Protein AF-J3DV17-F1 (afdb_monomer_lite)

Foldseek 3Di:
DQFQWQADPPPVDCPTLVVVLCVLFALDDDPPPDPQHQFNVSSLVVIGGHDDGPPDDDDDLNVQLVVQVVCCVVVVDGPLRCCCVPPQVPLPFPDRKDFRGTNVRHGSRSDGIDGDPVSVVSVVVCVVVVNDHPD

Sequence (135 aa):
MTTGLKYSEDYADPNAEVRAHAKAGSPLPKPKDYTGPRSYYGFLQTVQLQGEHGSAFGYKTVNTDVLGWIIARVTGRNVAQLLSERIWSRLGAEQDAYFTVDSTGTPFAGGGLNTGLRDLARFGEMLRNDGSFNG

Radius of gyration: 16.8 Å; chains: 1; bounding box: 43×31×42 Å

Secondary structure (DSSP, 8-state):
----EE----TT-TTSHHHHHHHHH--SPPPTT--S-SSHHHHHTTPEE-S-TTSS----HHHHHHHHHHHHHHHSS-HHHHHHHHTGGGTT-SS--EE-B-TT--B-TTT-EE--HHHHHHHHHHHHTTT-S--

pLDDT: mean 96.47, std 3.79, range [66.06, 98.69]

Structure (mmCIF, N/CA/C/O backbone):
data_AF-J3DV17-F1
#
_entry.id   AF-J3DV17-F1
#
loop_
_atom_site.group_PDB
_atom_site.id
_atom_site.type_symbol
_atom_site.label_atom_id
_atom_site.label_alt_id
_atom_site.label_comp_id
_atom_site.label_asym_id
_atom_site.label_entity_id
_atom_site.label_seq_id
_atom_site.pdbx_PDB_ins_code
_atom_site.Cartn_x
_atom_site.Cartn_y
_atom_site.Cartn_z
_atom_site.occupancy
_atom_site.B_iso_or_equiv
_atom_site.auth_seq_id
_atom_site.auth_comp_id
_atom_site.auth_asym_id
_atom_site.auth_atom_id
_atom_site.pdbx_PDB_model_num
ATOM 1 N N . MET A 1 1 ? -7.735 -11.246 -6.521 1.00 77.88 1 MET A N 1
ATOM 2 C CA . MET A 1 1 ? -6.909 -10.524 -7.509 1.00 77.88 1 MET A CA 1
ATOM 3 C C . MET A 1 1 ? -6.963 -11.278 -8.829 1.00 77.88 1 MET A C 1
ATOM 5 O O . MET A 1 1 ? -6.112 -12.108 -9.098 1.00 77.88 1 MET A O 1
ATOM 9 N N . THR A 1 2 ? -8.020 -11.078 -9.612 1.00 97.06 2 THR A N 1
ATOM 10 C CA . THR A 1 2 ? -8.244 -11.818 -10.867 1.00 97.06 2 THR A CA 1
ATOM 11 C C . THR A 1 2 ? -7.783 -11.022 -12.086 1.00 97.06 2 THR A C 1
ATOM 13 O O . THR A 1 2 ? -8.376 -11.083 -13.153 1.00 97.06 2 THR A O 1
ATOM 16 N N . THR A 1 3 ? -6.744 -10.203 -11.943 1.00 97.38 3 THR A N 1
ATOM 17 C CA . THR A 1 3 ? -6.261 -9.361 -13.036 1.00 97.38 3 THR A CA 1
ATOM 18 C C . THR A 1 3 ? -5.167 -10.084 -13.830 1.00 97.38 3 THR A C 1
ATOM 20 O O . THR A 1 3 ? -4.151 -10.497 -13.273 1.00 97.38 3 THR A O 1
ATOM 23 N N . GLY A 1 4 ? -5.349 -10.212 -15.148 1.00 96.94 4 GLY A N 1
ATOM 24 C CA . GLY A 1 4 ? -4.305 -10.647 -16.077 1.00 96.94 4 GLY A CA 1
ATOM 25 C C . GLY A 1 4 ? -3.250 -9.562 -16.304 1.00 96.94 4 GLY A C 1
ATOM 26 O O . GLY A 1 4 ? -3.298 -8.849 -17.299 1.00 96.94 4 GLY A O 1
ATOM 27 N N . LEU A 1 5 ? -2.318 -9.391 -15.367 1.00 97.56 5 LEU A N 1
ATOM 28 C CA . LEU A 1 5 ? -1.240 -8.394 -15.448 1.00 97.56 5 LEU A CA 1
ATOM 29 C C . LEU A 1 5 ? 0.129 -9.069 -15.456 1.00 97.56 5 LEU A C 1
ATOM 31 O O . LEU A 1 5 ? 0.369 -9.987 -14.667 1.00 97.56 5 LEU A O 1
ATOM 35 N N . LYS A 1 6 ? 1.053 -8.562 -16.274 1.00 97.50 6 LYS A N 1
ATOM 36 C CA . LYS A 1 6 ? 2.461 -8.958 -16.246 1.00 97.50 6 LYS A CA 1
ATOM 37 C C . LYS A 1 6 ? 3.118 -8.370 -14.999 1.00 97.50 6 LYS A C 1
ATOM 39 O O . LYS A 1 6 ? 3.523 -7.210 -14.986 1.00 97.50 6 LYS A O 1
ATOM 44 N N . TYR A 1 7 ? 3.135 -9.162 -13.932 1.00 97.88 7 TYR A N 1
ATOM 45 C CA . TYR A 1 7 ? 3.692 -8.778 -12.639 1.00 97.88 7 TYR A CA 1
ATOM 46 C C . TYR A 1 7 ? 4.034 -10.025 -11.824 1.00 97.88 7 TYR A C 1
ATOM 48 O O . TYR A 1 7 ? 3.122 -10.715 -11.350 1.00 97.88 7 TYR A O 1
ATOM 56 N N . SER A 1 8 ? 5.325 -10.322 -11.706 1.00 97.69 8 SER A N 1
ATOM 57 C CA . SER A 1 8 ? 5.864 -11.383 -10.863 1.00 97.69 8 SER A CA 1
ATOM 58 C C . SER A 1 8 ? 6.073 -10.894 -9.429 1.00 97.69 8 SER A C 1
ATOM 60 O O . SER A 1 8 ? 6.679 -9.845 -9.201 1.00 97.69 8 SER A O 1
ATOM 62 N N . GLU A 1 9 ? 5.589 -11.698 -8.481 1.00 97.31 9 GLU A N 1
ATOM 63 C CA . GLU A 1 9 ? 5.785 -11.557 -7.029 1.00 97.31 9 GLU A CA 1
ATOM 64 C C . GLU A 1 9 ? 6.930 -12.436 -6.515 1.00 97.31 9 GLU A C 1
ATOM 66 O O . GLU A 1 9 ? 7.068 -12.653 -5.313 1.00 97.31 9 GLU A O 1
ATOM 71 N N . ASP A 1 10 ? 7.736 -13.003 -7.413 1.00 97.62 10 ASP A N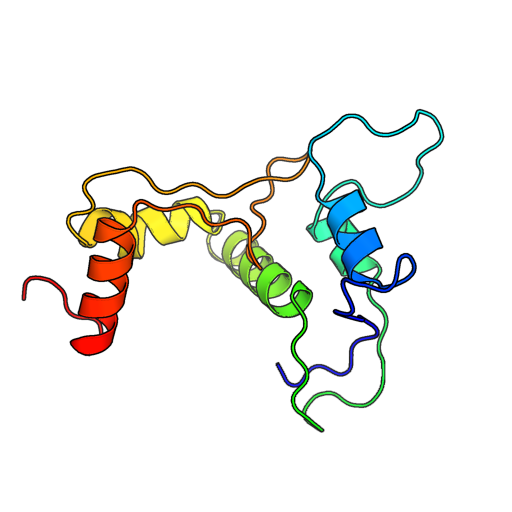 1
ATOM 72 C CA . ASP A 1 10 ? 8.891 -13.783 -6.999 1.00 97.62 10 ASP A CA 1
ATOM 73 C C . ASP A 1 10 ? 9.960 -12.853 -6.415 1.00 97.62 10 ASP A C 1
ATOM 75 O O . ASP A 1 10 ? 10.772 -12.254 -7.120 1.00 97.62 10 ASP A O 1
ATOM 79 N N . TYR A 1 11 ? 9.953 -12.721 -5.091 1.00 95.25 11 TYR A N 1
ATOM 80 C CA . TYR A 1 11 ? 10.942 -11.929 -4.376 1.00 95.25 11 TYR A CA 1
ATOM 81 C C . TYR A 1 11 ? 12.352 -12.528 -4.472 1.00 95.25 11 TYR A C 1
ATOM 83 O O . TYR A 1 11 ? 13.310 -11.804 -4.214 1.00 95.25 11 TYR A O 1
ATOM 91 N N . ALA A 1 12 ? 12.532 -13.802 -4.826 1.00 97.12 12 ALA A N 1
ATOM 92 C CA . ALA A 1 12 ? 13.861 -14.379 -5.020 1.00 97.12 12 ALA A CA 1
ATOM 93 C C . ALA A 1 12 ? 14.453 -14.020 -6.394 1.00 97.12 12 ALA A C 1
ATOM 95 O O . ALA A 1 12 ? 15.677 -13.940 -6.522 1.00 97.12 12 ALA A O 1
ATOM 96 N N . ASP A 1 13 ? 13.614 -13.729 -7.392 1.00 97.31 13 ASP A N 1
ATOM 97 C CA . ASP A 1 13 ? 14.053 -13.310 -8.722 1.00 97.31 13 ASP A CA 1
ATOM 98 C C . ASP A 1 13 ? 14.462 -11.816 -8.739 1.00 97.31 13 ASP A C 1
ATOM 100 O O . ASP A 1 13 ? 13.644 -10.923 -8.480 1.00 97.31 13 ASP A O 1
ATOM 104 N N . PRO A 1 14 ? 15.729 -11.481 -9.059 1.00 95.31 14 PRO A N 1
ATOM 105 C CA . PRO A 1 14 ? 16.174 -10.091 -9.171 1.00 95.31 14 PRO A CA 1
ATOM 106 C C . PRO A 1 14 ? 15.524 -9.324 -10.336 1.00 95.31 14 PRO A C 1
ATOM 108 O O . PRO A 1 14 ? 15.556 -8.088 -10.331 1.00 95.31 14 PRO A O 1
ATOM 111 N N . ASN A 1 15 ? 14.949 -10.027 -11.316 1.00 96.06 15 ASN A N 1
ATOM 112 C CA . ASN A 1 15 ? 14.317 -9.452 -12.502 1.00 96.06 15 ASN A CA 1
ATOM 113 C C . ASN A 1 15 ? 12.789 -9.357 -12.399 1.00 96.06 15 ASN A C 1
ATOM 115 O O . ASN A 1 15 ? 12.169 -8.768 -13.286 1.00 96.06 15 ASN A O 1
ATOM 119 N N . ALA A 1 16 ? 12.186 -9.884 -11.330 1.00 97.38 16 ALA A N 1
ATOM 120 C CA . ALA A 1 16 ? 10.747 -9.816 -11.124 1.00 97.38 16 ALA A CA 1
ATOM 121 C C . ALA A 1 16 ? 10.246 -8.366 -11.059 1.00 97.38 16 ALA A C 1
ATOM 123 O O . ALA A 1 16 ? 10.909 -7.465 -10.528 1.00 97.38 16 ALA A O 1
ATOM 124 N N . GLU A 1 17 ? 9.028 -8.131 -11.547 1.00 98.00 17 GLU A N 1
ATOM 125 C CA . GLU A 1 17 ? 8.422 -6.801 -11.567 1.00 98.00 17 GLU A CA 1
ATOM 126 C C . GLU A 1 17 ? 8.277 -6.194 -10.163 1.00 98.00 17 GLU A C 1
ATOM 128 O O . GLU A 1 17 ? 8.376 -4.972 -10.024 1.00 98.00 17 GLU A O 1
ATOM 133 N N . VAL A 1 18 ? 8.156 -7.013 -9.109 1.00 97.81 18 VAL A N 1
ATOM 134 C CA . VAL A 1 18 ? 8.178 -6.542 -7.715 1.00 97.81 18 VAL A CA 1
ATOM 135 C C . VAL A 1 18 ? 9.473 -5.800 -7.352 1.00 97.81 18 VAL A C 1
ATOM 137 O O . VAL A 1 18 ? 9.455 -4.844 -6.574 1.00 97.81 18 VAL A O 1
ATOM 140 N N . ARG A 1 19 ? 10.613 -6.143 -7.973 1.00 97.00 19 ARG A N 1
ATOM 141 C CA . ARG A 1 19 ? 11.881 -5.416 -7.787 1.00 97.00 19 ARG A CA 1
ATOM 142 C C . ARG A 1 19 ? 11.852 -4.047 -8.457 1.00 97.00 19 ARG A C 1
ATOM 144 O O . ARG A 1 19 ? 12.360 -3.079 -7.889 1.00 97.00 19 ARG A O 1
ATOM 151 N N . ALA A 1 20 ? 11.266 -3.943 -9.648 1.00 96.62 20 ALA A N 1
ATOM 152 C CA . ALA A 1 20 ? 11.094 -2.667 -10.340 1.00 96.62 20 ALA A CA 1
ATOM 153 C C . ALA A 1 20 ? 10.084 -1.760 -9.613 1.00 96.62 20 ALA A C 1
ATOM 155 O O . ALA A 1 20 ? 10.333 -0.562 -9.468 1.00 96.62 20 ALA A O 1
ATOM 156 N N . HIS A 1 21 ? 9.011 -2.345 -9.079 1.00 98.12 21 HIS A N 1
ATOM 157 C CA . HIS A 1 21 ? 8.033 -1.673 -8.224 1.00 98.12 21 HIS A CA 1
ATOM 158 C C . HIS A 1 21 ? 8.678 -1.109 -6.953 1.00 98.12 21 HIS A C 1
ATOM 160 O O . HIS A 1 21 ? 8.583 0.092 -6.705 1.00 98.12 21 HIS A O 1
ATOM 166 N N . ALA A 1 22 ? 9.446 -1.920 -6.218 1.00 96.44 22 ALA A N 1
ATOM 167 C CA . ALA A 1 22 ? 10.173 -1.465 -5.033 1.00 96.44 22 ALA A CA 1
ATOM 168 C C . ALA A 1 22 ? 11.187 -0.352 -5.361 1.00 96.44 22 ALA A C 1
ATOM 170 O O . ALA A 1 22 ? 11.350 0.605 -4.600 1.00 96.44 22 ALA A O 1
ATOM 171 N N . LYS A 1 23 ? 11.856 -0.432 -6.522 1.00 96.00 23 LYS A N 1
ATOM 172 C CA . LYS A 1 23 ? 12.743 0.640 -7.000 1.00 96.00 23 LYS A CA 1
ATOM 173 C C . LYS A 1 23 ? 11.972 1.929 -7.257 1.00 96.00 23 LYS A C 1
ATOM 175 O O . LYS A 1 23 ? 12.458 2.973 -6.833 1.00 96.00 23 LYS A O 1
ATOM 180 N N . ALA A 1 24 ? 10.806 1.879 -7.896 1.00 97.00 24 ALA A N 1
ATOM 181 C CA . ALA A 1 24 ? 9.979 3.062 -8.133 1.00 97.00 24 ALA A CA 1
ATOM 182 C C . ALA A 1 24 ? 9.442 3.672 -6.829 1.00 97.00 24 ALA A C 1
ATOM 184 O O . ALA A 1 24 ? 9.478 4.889 -6.653 1.00 97.00 24 ALA A O 1
ATOM 185 N N . GLY A 1 25 ? 9.022 2.814 -5.898 1.00 96.69 25 GLY A N 1
ATOM 186 C CA . GLY A 1 25 ? 8.478 3.178 -4.593 1.00 96.69 25 GLY A CA 1
ATOM 187 C C . GLY A 1 25 ? 9.499 3.608 -3.544 1.00 96.69 25 GLY A C 1
ATOM 188 O O . GLY A 1 25 ? 9.127 4.126 -2.498 1.00 96.69 25 GLY A O 1
ATOM 189 N N . SER A 1 26 ? 10.795 3.400 -3.783 1.00 95.56 26 SER A N 1
ATOM 190 C CA . SER A 1 26 ? 11.818 3.758 -2.800 1.00 95.56 26 SER A CA 1
ATOM 191 C C . SER A 1 26 ? 11.922 5.289 -2.643 1.00 95.56 26 SER A C 1
ATOM 193 O O . SER A 1 26 ? 12.125 5.979 -3.651 1.00 95.56 26 SER A O 1
ATOM 195 N N . PRO A 1 27 ? 11.857 5.826 -1.406 1.00 94.00 27 PRO A N 1
ATOM 196 C CA . PRO A 1 27 ? 11.990 7.261 -1.144 1.00 94.00 27 PRO A CA 1
ATOM 197 C C . PRO A 1 27 ? 13.442 7.752 -1.217 1.00 94.00 27 PRO A C 1
ATOM 199 O O . PRO A 1 27 ? 13.695 8.953 -1.162 1.00 94.00 27 PRO A O 1
ATOM 202 N N . LEU A 1 28 ? 14.410 6.837 -1.332 1.00 93.25 28 LEU A N 1
ATOM 203 C CA . LEU A 1 28 ? 15.826 7.182 -1.369 1.00 93.25 28 LEU A CA 1
ATOM 204 C C . LEU A 1 28 ? 16.209 7.852 -2.700 1.00 93.25 28 LEU A C 1
ATOM 206 O O . LEU A 1 28 ? 15.597 7.557 -3.740 1.00 93.25 28 LEU A O 1
ATOM 210 N N . PRO A 1 29 ? 17.250 8.711 -2.697 1.00 91.19 29 PRO A N 1
ATOM 211 C CA . PRO A 1 29 ? 17.788 9.304 -3.913 1.00 91.19 29 PRO A CA 1
ATOM 212 C C . PRO A 1 29 ? 18.073 8.247 -4.981 1.00 91.19 29 PRO A C 1
ATOM 214 O O . PRO A 1 29 ? 18.644 7.191 -4.705 1.00 91.19 29 PRO A O 1
ATOM 217 N N . LYS A 1 30 ? 17.669 8.541 -6.217 1.00 90.31 30 LYS A N 1
ATOM 218 C CA . LYS A 1 30 ? 17.974 7.693 -7.372 1.00 90.31 30 LYS A CA 1
ATOM 219 C C . LYS A 1 30 ? 19.343 8.061 -7.954 1.00 90.31 30 LYS A C 1
ATOM 221 O O . LYS A 1 30 ? 19.742 9.223 -7.827 1.00 90.31 30 LYS A O 1
ATOM 226 N N . PRO A 1 31 ? 20.025 7.120 -8.632 1.00 92.88 31 PRO A N 1
ATOM 227 C CA . PRO A 1 31 ? 21.168 7.437 -9.485 1.00 92.88 31 PRO A CA 1
ATOM 228 C C . PRO A 1 31 ? 20.851 8.573 -10.468 1.00 92.88 31 PRO A C 1
ATOM 230 O O . PRO A 1 31 ? 19.701 8.740 -10.880 1.00 92.88 31 PRO A O 1
ATOM 233 N N . LYS A 1 32 ? 21.866 9.364 -10.837 1.00 92.44 32 LYS A N 1
ATOM 234 C CA . LYS A 1 32 ? 21.693 10.547 -11.705 1.00 92.44 32 LYS A CA 1
ATOM 235 C C . LYS A 1 32 ? 21.157 10.199 -13.098 1.00 92.44 32 LYS A C 1
ATOM 237 O O . LYS A 1 32 ? 20.493 11.023 -13.711 1.00 92.44 32 LYS A O 1
ATOM 242 N N . ASP A 1 33 ? 21.447 8.998 -13.575 1.00 95.06 33 ASP A N 1
ATOM 243 C CA . ASP A 1 33 ? 21.052 8.433 -14.864 1.00 95.06 33 ASP A CA 1
ATOM 244 C C . ASP A 1 33 ? 19.737 7.633 -14.805 1.00 95.06 33 ASP A C 1
ATOM 246 O O . ASP A 1 33 ? 19.323 7.039 -15.798 1.00 95.06 33 ASP A O 1
ATOM 250 N N . TYR A 1 34 ? 19.048 7.611 -13.658 1.00 93.50 34 TYR A N 1
ATOM 251 C CA . TYR A 1 34 ? 17.789 6.885 -13.516 1.00 93.50 34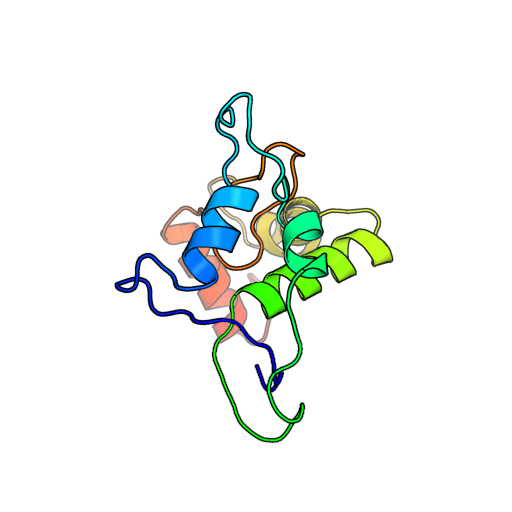 TYR A CA 1
ATOM 252 C C . TYR A 1 34 ? 16.641 7.575 -14.264 1.00 93.50 34 TYR A C 1
ATOM 254 O O . TYR A 1 34 ? 16.209 8.668 -13.896 1.00 93.50 34 TYR A O 1
ATOM 262 N N . THR A 1 35 ? 16.091 6.887 -15.263 1.00 93.94 35 THR A N 1
ATOM 263 C CA . THR A 1 35 ? 14.981 7.361 -16.111 1.00 93.94 35 THR A CA 1
ATOM 264 C C . THR A 1 35 ? 13.646 6.664 -15.833 1.00 93.94 35 THR A C 1
ATOM 266 O O . THR A 1 35 ? 12.651 6.942 -16.498 1.00 93.94 35 THR A O 1
ATOM 269 N N . GLY A 1 36 ? 13.610 5.744 -14.865 1.00 94.75 36 GLY A N 1
ATOM 270 C CA . GLY A 1 36 ? 12.409 4.982 -14.528 1.00 94.75 36 GLY A CA 1
ATOM 271 C C . GLY A 1 36 ? 11.398 5.747 -13.661 1.00 94.75 36 GLY A C 1
ATOM 272 O O . GLY A 1 36 ? 11.640 6.890 -13.254 1.00 94.75 36 GLY A O 1
ATOM 273 N N . PRO A 1 37 ? 10.262 5.108 -13.330 1.00 96.50 37 PRO A N 1
ATOM 274 C CA . PRO A 1 37 ? 9.242 5.702 -12.474 1.00 96.50 37 PRO A CA 1
ATOM 275 C C . PRO A 1 37 ? 9.773 6.074 -11.085 1.00 96.50 37 PRO A C 1
ATOM 277 O O . PRO A 1 37 ? 10.557 5.344 -10.487 1.00 96.50 37 PRO A O 1
ATOM 280 N N . ARG A 1 38 ? 9.316 7.206 -10.541 1.00 94.69 38 ARG A N 1
ATOM 281 C CA . ARG A 1 38 ? 9.738 7.714 -9.216 1.00 94.69 38 ARG A CA 1
ATOM 282 C C . ARG A 1 38 ? 8.653 7.641 -8.140 1.00 94.69 38 ARG A C 1
ATOM 284 O O . ARG A 1 38 ? 8.837 8.166 -7.040 1.00 94.69 38 ARG A O 1
ATOM 291 N N . SER A 1 39 ? 7.526 7.033 -8.485 1.00 96.88 39 SER A N 1
ATOM 292 C CA . SER A 1 39 ? 6.385 6.845 -7.604 1.00 96.88 39 SER A CA 1
ATOM 293 C C . SER A 1 39 ? 5.696 5.517 -7.887 1.00 96.88 39 SER A C 1
ATOM 295 O O . SER A 1 39 ? 5.831 4.967 -8.987 1.00 96.88 39 SER A O 1
ATOM 297 N N . TYR A 1 40 ? 4.914 5.031 -6.924 1.00 98.12 40 TYR A N 1
ATOM 298 C CA . TYR A 1 40 ? 4.046 3.871 -7.121 1.00 98.12 40 TYR A CA 1
ATOM 299 C C . TYR A 1 40 ? 3.088 4.117 -8.287 1.00 98.12 40 TYR A C 1
ATOM 301 O O . TYR A 1 40 ? 3.007 3.292 -9.190 1.00 98.12 40 TYR A O 1
ATOM 309 N N . TYR A 1 41 ? 2.450 5.290 -8.352 1.00 97.94 41 TYR A N 1
ATOM 310 C CA . TYR A 1 41 ? 1.542 5.635 -9.453 1.00 97.94 41 TYR A CA 1
ATOM 311 C C . TYR A 1 41 ? 2.235 5.659 -10.817 1.00 97.94 41 TYR A C 1
ATOM 313 O O . TYR A 1 41 ? 1.683 5.146 -11.787 1.00 97.94 41 TYR A O 1
ATOM 321 N N . GLY A 1 42 ? 3.458 6.193 -10.893 1.00 97.75 42 GLY A N 1
ATOM 322 C CA . GLY A 1 42 ? 4.238 6.165 -12.127 1.00 97.75 42 GLY A CA 1
ATOM 323 C C . GLY A 1 42 ? 4.573 4.738 -12.562 1.00 97.75 42 GLY A C 1
ATOM 324 O O . GLY A 1 42 ? 4.537 4.439 -13.749 1.00 97.75 42 GLY A O 1
ATOM 325 N N . PHE A 1 43 ? 4.861 3.840 -11.615 1.00 98.31 43 PHE A N 1
ATOM 326 C CA . PHE A 1 43 ? 5.087 2.428 -11.922 1.00 98.31 43 PHE A CA 1
ATOM 327 C C . PHE A 1 43 ? 3.809 1.727 -12.391 1.00 98.31 43 PHE A C 1
ATOM 329 O O . PHE A 1 43 ? 3.846 0.965 -13.350 1.00 98.31 43 PHE A O 1
ATOM 336 N N . LEU A 1 44 ? 2.659 2.006 -11.772 1.00 98.25 44 LEU A N 1
ATOM 337 C CA . LEU A 1 44 ? 1.384 1.406 -12.180 1.00 98.25 44 LEU A CA 1
ATOM 338 C C . LEU A 1 44 ? 1.052 1.676 -13.655 1.00 98.25 44 LEU A C 1
ATOM 340 O O . LEU A 1 44 ? 0.482 0.816 -14.318 1.00 98.25 44 LEU A O 1
ATOM 344 N N . GLN A 1 45 ? 1.457 2.833 -14.185 1.00 98.00 45 GLN A N 1
ATOM 345 C CA . GLN A 1 45 ? 1.266 3.197 -15.592 1.00 98.00 45 GLN A CA 1
ATOM 346 C C . GLN A 1 45 ? 2.127 2.381 -16.571 1.00 98.00 45 GLN A C 1
ATOM 348 O O . GLN A 1 45 ? 1.856 2.405 -17.769 1.00 98.00 45 GLN A O 1
ATOM 353 N N . THR A 1 46 ? 3.153 1.666 -16.098 1.00 97.75 46 THR A N 1
ATOM 354 C CA . THR A 1 46 ? 4.026 0.843 -16.950 1.00 97.75 46 THR A CA 1
ATOM 355 C C . THR A 1 46 ? 3.629 -0.633 -16.975 1.00 97.75 46 THR A C 1
ATOM 357 O O . THR A 1 46 ? 4.129 -1.377 -17.825 1.00 97.75 46 THR A O 1
ATOM 360 N N . VAL A 1 47 ? 2.740 -1.073 -16.076 1.00 97.94 47 VAL A N 1
ATOM 361 C CA . VAL A 1 47 ? 2.311 -2.475 -15.967 1.00 97.94 47 VAL A CA 1
ATOM 362 C C . VAL A 1 47 ? 1.564 -2.897 -17.233 1.00 97.94 47 VAL A C 1
ATOM 364 O O . VAL A 1 47 ? 0.634 -2.230 -17.679 1.00 97.94 47 VAL A O 1
ATOM 367 N N . GLN A 1 48 ? 1.977 -4.024 -17.810 1.00 97.88 48 GLN A N 1
ATOM 368 C CA . GLN A 1 48 ? 1.421 -4.546 -19.059 1.00 97.88 48 GLN A CA 1
ATOM 369 C C . GLN A 1 48 ? 0.359 -5.619 -18.799 1.00 97.88 48 GLN A C 1
ATOM 371 O O . GLN A 1 48 ? 0.365 -6.286 -17.763 1.00 97.88 48 GLN A O 1
ATOM 376 N N . LEU A 1 49 ? -0.527 -5.824 -19.771 1.00 96.81 49 LEU A N 1
ATOM 377 C CA . LEU A 1 49 ? -1.485 -6.929 -19.768 1.00 96.81 49 LEU A CA 1
ATOM 378 C C . LEU A 1 49 ? -0.758 -8.281 -19.909 1.00 96.81 49 LEU A C 1
ATOM 380 O O . LEU A 1 49 ? 0.209 -8.404 -20.661 1.00 96.81 49 LEU A O 1
ATOM 384 N N . GLN A 1 50 ? -1.247 -9.308 -19.215 1.00 95.38 50 GLN A N 1
ATOM 385 C CA . GLN A 1 50 ? -0.846 -10.702 -19.411 1.00 95.38 50 GLN A CA 1
ATOM 386 C C . GLN A 1 50 ? -2.048 -11.627 -19.208 1.00 95.38 50 GLN A C 1
ATOM 388 O O . GLN A 1 50 ? -2.454 -11.891 -18.078 1.00 95.38 50 GLN A O 1
ATOM 393 N N . GLY A 1 51 ? -2.581 -12.153 -20.309 1.00 94.12 51 GLY A N 1
ATOM 394 C CA . GLY A 1 51 ? -3.771 -13.003 -20.291 1.00 94.12 51 GLY A CA 1
ATOM 395 C C . GLY A 1 51 ? -5.067 -12.206 -20.126 1.00 94.12 51 GLY A C 1
ATOM 396 O O . GLY A 1 51 ? -5.116 -11.010 -20.407 1.00 94.12 51 GLY A O 1
ATOM 397 N N . GLU A 1 52 ? -6.124 -12.887 -19.689 1.00 96.81 52 GLU A N 1
ATOM 398 C CA . GLU A 1 52 ? -7.476 -12.334 -19.584 1.00 96.81 52 GLU A CA 1
ATOM 399 C C . GLU A 1 52 ? -7.834 -12.013 -18.125 1.00 96.81 52 GLU A C 1
ATOM 401 O O . GLU A 1 52 ? -7.619 -12.828 -17.221 1.00 96.81 52 GLU A O 1
ATOM 406 N N . HIS A 1 53 ? -8.398 -10.829 -17.874 1.00 97.38 53 HIS A N 1
ATOM 407 C CA . HIS A 1 53 ? -8.964 -10.493 -16.566 1.00 97.38 53 HIS A CA 1
ATOM 408 C C . HIS A 1 53 ? -10.154 -11.407 -16.223 1.00 97.38 53 HIS A C 1
ATOM 410 O O . HIS A 1 53 ? -10.942 -11.774 -17.080 1.00 97.38 53 HIS A O 1
ATOM 416 N N . GLY A 1 54 ? -10.308 -11.762 -14.951 1.00 97.00 54 GLY A N 1
ATOM 417 C CA . GLY A 1 54 ? -11.376 -12.626 -14.445 1.00 97.00 54 GLY A CA 1
ATOM 418 C C . GLY A 1 54 ? -11.074 -14.124 -14.523 1.00 97.00 54 GLY A C 1
ATOM 419 O O . GLY A 1 54 ? -11.654 -14.879 -13.751 1.00 97.00 54 GLY A O 1
ATOM 420 N N . SER A 1 55 ? -10.139 -14.543 -15.381 1.00 95.44 55 SER A N 1
ATOM 421 C CA . SER A 1 55 ? -9.888 -15.960 -15.687 1.00 95.44 55 SER A CA 1
ATOM 422 C C . SER A 1 55 ? -9.365 -16.793 -14.507 1.00 95.44 55 SER A C 1
ATOM 424 O O . SER A 1 55 ? -9.793 -17.929 -14.319 1.00 95.44 55 SER A O 1
ATOM 426 N N . ALA A 1 56 ? -8.451 -16.247 -13.700 1.00 95.25 56 ALA A N 1
ATOM 427 C CA . ALA A 1 56 ? -7.838 -16.953 -12.576 1.00 95.25 56 ALA A CA 1
ATOM 428 C C . ALA A 1 56 ? -7.391 -15.995 -11.466 1.00 95.25 56 ALA A C 1
ATOM 430 O O . ALA A 1 56 ? -7.169 -14.805 -11.693 1.00 95.25 56 ALA A O 1
ATOM 431 N N . PHE A 1 57 ? -7.231 -16.522 -10.251 1.00 97.19 57 PHE A N 1
ATOM 432 C CA . PHE A 1 57 ? -6.630 -15.791 -9.139 1.00 97.19 57 PHE A CA 1
ATOM 433 C C . PHE A 1 57 ? -5.104 -15.716 -9.292 1.00 97.19 57 PHE A C 1
ATOM 435 O O . PHE A 1 57 ? -4.447 -16.733 -9.489 1.00 97.19 57 PHE A O 1
ATOM 442 N N . GLY A 1 58 ? -4.536 -14.524 -9.110 1.00 95.75 58 GLY A N 1
ATOM 443 C CA . GLY A 1 58 ? -3.099 -14.320 -8.956 1.00 95.75 58 GLY A CA 1
ATOM 444 C C . GLY A 1 58 ? -2.815 -13.155 -8.015 1.00 95.75 58 GLY A C 1
ATOM 445 O O . GLY A 1 58 ? -3.289 -12.043 -8.244 1.00 95.75 58 GLY A O 1
ATOM 446 N N . TYR A 1 59 ? -2.052 -13.400 -6.949 1.00 97.06 59 TYR A N 1
ATOM 447 C CA . TYR A 1 59 ? -1.638 -12.341 -6.030 1.00 97.06 59 TYR A CA 1
ATOM 448 C C . TYR A 1 59 ? -0.700 -11.358 -6.747 1.00 97.06 59 TYR A C 1
ATOM 450 O O . TYR A 1 59 ? 0.250 -11.781 -7.399 1.00 97.06 59 TYR A O 1
ATOM 458 N N . LYS A 1 60 ? -1.030 -10.063 -6.690 1.00 97.50 60 LYS A N 1
ATOM 459 C CA . LYS A 1 60 ? -0.324 -8.945 -7.328 1.00 97.50 60 LYS A CA 1
ATOM 460 C C . LYS A 1 60 ? -0.559 -7.660 -6.533 1.00 97.50 60 LYS A C 1
ATOM 462 O O . LYS A 1 60 ? -1.647 -7.079 -6.580 1.00 97.50 60 LYS A O 1
ATOM 467 N N . THR A 1 61 ? 0.484 -7.193 -5.871 1.00 98.25 61 THR A N 1
ATOM 468 C CA . THR A 1 61 ? 0.578 -6.004 -5.019 1.00 98.25 61 THR A CA 1
ATOM 469 C C . THR A 1 61 ? 0.039 -4.760 -5.722 1.00 98.25 61 THR A C 1
ATOM 471 O O . THR A 1 61 ? -0.723 -3.990 -5.137 1.00 98.25 61 THR A O 1
ATOM 474 N N . VAL A 1 62 ? 0.327 -4.621 -7.021 1.00 98.25 62 VAL A N 1
ATOM 475 C CA . VAL A 1 62 ? -0.136 -3.501 -7.858 1.00 98.25 62 VAL A CA 1
ATOM 476 C C . VAL A 1 62 ? -1.654 -3.335 -7.899 1.00 98.25 62 VAL A C 1
ATOM 478 O O . VAL A 1 62 ? -2.131 -2.219 -8.077 1.00 98.25 62 VAL A O 1
ATOM 481 N N . ASN A 1 63 ? -2.433 -4.401 -7.688 1.00 98.38 63 ASN A N 1
ATOM 482 C CA . ASN A 1 63 ? -3.888 -4.272 -7.596 1.00 98.38 63 ASN A CA 1
ATOM 483 C C . ASN A 1 63 ? -4.294 -3.427 -6.384 1.00 98.38 63 ASN A C 1
ATOM 485 O O . ASN A 1 63 ? -5.164 -2.567 -6.494 1.00 98.38 63 ASN A O 1
ATOM 489 N N . THR A 1 64 ? -3.658 -3.653 -5.234 1.00 98.50 64 THR A N 1
ATOM 490 C CA . THR A 1 64 ? -3.946 -2.908 -4.004 1.00 98.50 64 THR A CA 1
ATOM 491 C C . THR A 1 64 ? -3.463 -1.462 -4.109 1.00 98.50 64 THR A C 1
ATOM 493 O O . THR A 1 64 ? -4.160 -0.555 -3.658 1.00 98.50 64 THR A O 1
ATOM 496 N N . ASP A 1 65 ? -2.335 -1.213 -4.779 1.00 98.50 65 ASP A N 1
ATOM 497 C CA . ASP A 1 65 ? -1.876 0.157 -5.045 1.00 98.50 65 ASP A CA 1
ATOM 498 C C . ASP A 1 65 ? -2.836 0.926 -5.965 1.00 98.50 65 ASP A C 1
ATOM 500 O O . ASP A 1 65 ? -3.114 2.100 -5.714 1.00 98.50 65 ASP A O 1
ATOM 504 N N . VAL A 1 66 ? -3.421 0.270 -6.978 1.00 98.44 66 VAL A N 1
ATOM 505 C CA . VAL A 1 66 ? -4.492 0.867 -7.797 1.00 98.44 66 VAL A CA 1
ATOM 506 C C . VAL A 1 66 ? -5.717 1.202 -6.942 1.00 98.44 66 VAL A C 1
ATOM 508 O O . VAL A 1 66 ? -6.278 2.285 -7.099 1.00 98.44 66 VAL A O 1
ATOM 511 N N . LEU A 1 67 ? -6.120 0.338 -6.003 1.00 98.62 67 LEU A N 1
ATOM 512 C CA . LEU A 1 67 ? -7.216 0.648 -5.073 1.00 98.62 67 LEU A CA 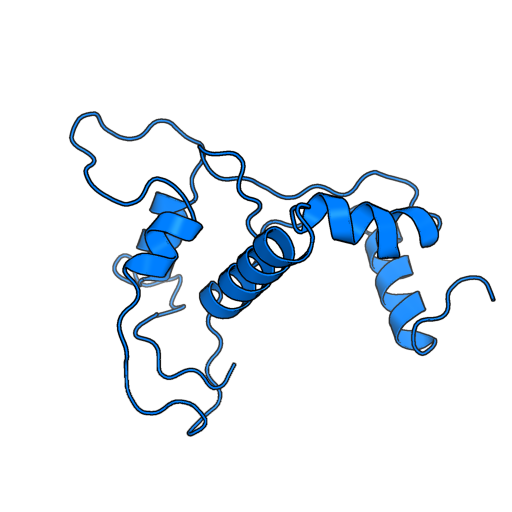1
ATOM 513 C C . LEU A 1 67 ? -6.888 1.863 -4.192 1.00 98.62 67 LEU A C 1
ATOM 515 O O . LEU A 1 67 ? -7.732 2.744 -4.027 1.00 98.62 67 LEU A O 1
ATOM 519 N N . GLY A 1 68 ? -5.653 1.957 -3.689 1.00 98.50 68 GLY A N 1
ATOM 520 C CA . GLY A 1 68 ? -5.165 3.138 -2.972 1.00 98.50 68 GLY A CA 1
ATOM 521 C C . GLY A 1 68 ? -5.231 4.410 -3.824 1.00 98.50 68 GLY A C 1
ATOM 522 O O . GLY A 1 68 ? -5.661 5.462 -3.344 1.00 98.50 68 GLY A O 1
ATOM 523 N N . TRP A 1 69 ? -4.890 4.307 -5.112 1.00 98.44 69 TRP A N 1
ATOM 524 C CA . TRP A 1 69 ? -4.992 5.423 -6.049 1.00 98.44 69 TRP A CA 1
ATOM 525 C C . TRP A 1 69 ? -6.445 5.839 -6.306 1.00 98.44 69 TRP A C 1
ATOM 527 O O . TRP A 1 69 ? -6.756 7.032 -6.290 1.00 98.44 69 TRP A O 1
ATOM 537 N N . ILE A 1 70 ? -7.354 4.878 -6.494 1.00 98.69 70 ILE A N 1
ATOM 538 C CA . ILE A 1 70 ? -8.792 5.138 -6.661 1.00 98.69 70 ILE A CA 1
ATOM 539 C C . ILE A 1 70 ? -9.343 5.863 -5.431 1.00 98.69 70 ILE A C 1
ATOM 541 O O . ILE A 1 70 ? -10.010 6.886 -5.586 1.00 98.69 70 ILE A O 1
ATOM 545 N N . ILE A 1 71 ? -9.010 5.400 -4.220 1.00 98.56 71 ILE A N 1
ATOM 546 C CA . ILE A 1 71 ? -9.376 6.074 -2.966 1.00 98.56 71 ILE A CA 1
ATOM 547 C C . ILE A 1 71 ? -8.923 7.537 -2.991 1.00 98.56 71 ILE A C 1
ATOM 549 O O . ILE A 1 71 ? -9.741 8.434 -2.769 1.00 98.56 71 ILE A O 1
ATOM 553 N N . ALA A 1 72 ? -7.655 7.788 -3.327 1.00 98.31 72 ALA A N 1
ATOM 554 C CA . ALA A 1 72 ? -7.109 9.140 -3.394 1.00 98.31 72 ALA A CA 1
ATOM 555 C C . ALA A 1 72 ? -7.850 10.029 -4.399 1.00 98.31 72 ALA A C 1
ATOM 557 O O . ALA A 1 72 ? -8.178 11.176 -4.097 1.00 98.31 72 ALA A O 1
ATOM 558 N N . ARG A 1 73 ? -8.159 9.493 -5.583 1.00 98.31 73 ARG A N 1
ATOM 559 C CA . ARG A 1 73 ? -8.835 10.231 -6.656 1.00 98.31 73 ARG A CA 1
ATOM 560 C C . ARG A 1 73 ? -10.297 10.534 -6.354 1.00 98.31 73 ARG A C 1
ATOM 562 O O . ARG A 1 73 ? -10.754 11.615 -6.703 1.00 98.31 73 ARG A O 1
ATOM 569 N N . VAL A 1 74 ? -11.016 9.600 -5.736 1.00 98.50 74 VAL A N 1
ATOM 570 C CA . VAL A 1 74 ? -12.458 9.734 -5.476 1.00 98.50 74 VAL A CA 1
ATOM 571 C C . VAL A 1 74 ? -12.735 10.550 -4.215 1.00 98.50 74 VAL A C 1
ATOM 573 O O . VAL A 1 74 ? -13.729 11.266 -4.158 1.00 98.50 74 VAL A O 1
ATOM 576 N N . THR A 1 75 ? -11.869 10.464 -3.203 1.00 98.12 75 THR A N 1
ATOM 577 C CA . THR A 1 75 ? -12.105 11.119 -1.903 1.00 98.12 75 THR A CA 1
ATOM 578 C C . THR A 1 75 ? -11.319 12.414 -1.705 1.00 98.12 75 THR A C 1
ATOM 580 O O . THR A 1 75 ? -11.608 13.162 -0.774 1.00 98.12 75 THR A O 1
ATOM 583 N N . GLY A 1 76 ? -10.297 12.670 -2.529 1.00 97.94 76 GLY A N 1
ATOM 584 C CA . GLY A 1 76 ? -9.332 13.749 -2.301 1.00 97.94 76 GLY A CA 1
ATOM 585 C C . GLY A 1 76 ? -8.398 13.509 -1.105 1.00 97.94 76 GLY A C 1
ATOM 586 O O . GLY A 1 76 ? -7.644 14.407 -0.740 1.00 97.94 76 GLY A O 1
ATOM 587 N N . ARG A 1 77 ? -8.437 12.318 -0.488 1.00 98.06 77 ARG A N 1
ATOM 588 C CA . ARG A 1 77 ? -7.622 11.912 0.668 1.00 98.06 77 ARG A CA 1
ATOM 589 C C . ARG A 1 77 ? -6.851 10.641 0.343 1.00 98.06 77 ARG A C 1
ATOM 591 O O . ARG A 1 77 ? -7.414 9.704 -0.214 1.00 98.06 77 ARG A O 1
ATOM 598 N N . ASN A 1 78 ? -5.574 10.568 0.709 1.00 97.75 78 ASN A N 1
ATOM 599 C CA . ASN A 1 78 ? -4.805 9.338 0.506 1.00 97.75 78 ASN A CA 1
ATOM 600 C C . ASN A 1 78 ? -5.292 8.202 1.437 1.00 97.75 78 ASN A C 1
ATOM 602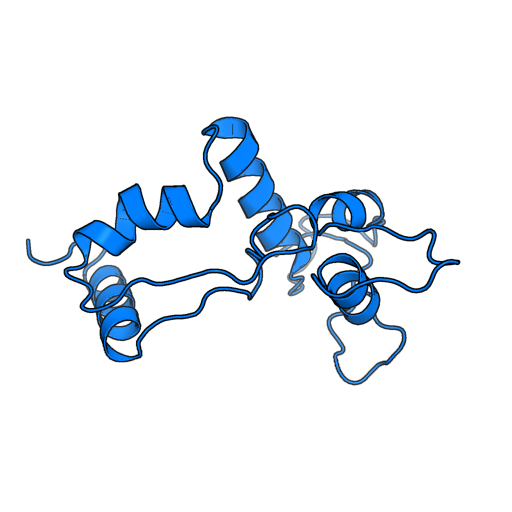 O O . ASN A 1 78 ? -6.054 8.430 2.380 1.00 97.75 78 ASN A O 1
ATOM 606 N N . VAL A 1 79 ? -4.843 6.966 1.185 1.00 98.12 79 VAL A N 1
ATOM 607 C CA . VAL A 1 79 ? -5.295 5.790 1.955 1.00 98.12 79 VAL A CA 1
ATOM 608 C C . VAL A 1 79 ? -4.999 5.906 3.456 1.00 98.12 79 VAL A C 1
ATOM 610 O O . VAL A 1 79 ? -5.821 5.480 4.260 1.00 98.12 79 VAL A O 1
ATOM 613 N N . ALA A 1 80 ? -3.886 6.536 3.849 1.00 98.38 80 ALA A N 1
ATOM 614 C CA . ALA A 1 80 ? -3.533 6.721 5.256 1.00 98.38 80 ALA A CA 1
ATOM 615 C C . ALA A 1 80 ? -4.519 7.666 5.963 1.00 98.38 80 ALA A C 1
ATOM 617 O O . ALA A 1 80 ? -5.012 7.360 7.048 1.00 98.38 80 ALA A O 1
ATOM 618 N N . GLN A 1 81 ? -4.864 8.783 5.316 1.00 98.50 81 GLN A N 1
ATOM 619 C CA . GLN A 1 81 ? -5.840 9.746 5.829 1.00 98.50 81 GLN A CA 1
ATOM 620 C C . GLN A 1 81 ? -7.231 9.121 5.960 1.00 98.50 81 GLN A C 1
ATOM 622 O O . GLN A 1 81 ? -7.885 9.280 6.990 1.00 98.50 81 GLN A O 1
ATOM 627 N N . LEU A 1 82 ? -7.678 8.386 4.937 1.00 98.25 82 LEU A N 1
ATOM 628 C CA . LEU A 1 82 ? -9.003 7.772 4.957 1.00 98.25 82 LEU A CA 1
ATOM 629 C C . LEU A 1 82 ? -9.092 6.623 5.975 1.00 98.25 82 LEU A C 1
ATOM 631 O O . LEU A 1 82 ? -10.106 6.499 6.662 1.00 98.25 82 LEU A O 1
ATOM 635 N N . LEU A 1 83 ? -8.032 5.814 6.104 1.00 98.06 83 LEU A N 1
ATOM 636 C CA . LEU A 1 83 ? -7.926 4.774 7.131 1.00 98.06 83 LEU A CA 1
ATOM 637 C C . LEU A 1 83 ? -7.999 5.385 8.533 1.00 98.06 83 LEU A C 1
ATOM 639 O O . LEU A 1 83 ? -8.743 4.881 9.374 1.00 98.06 83 LEU A O 1
ATOM 643 N N . SER A 1 84 ? -7.268 6.477 8.770 1.00 98.31 84 SER A N 1
ATOM 644 C CA . SER A 1 84 ? -7.282 7.191 10.048 1.00 98.31 84 SER A CA 1
ATOM 645 C C . SER A 1 84 ? -8.688 7.676 10.413 1.00 98.31 84 SER A C 1
ATOM 647 O O . SER A 1 84 ? -9.206 7.347 11.481 1.00 98.31 84 SER A O 1
ATOM 649 N N . GLU A 1 85 ? -9.350 8.379 9.493 1.00 97.38 85 GLU A N 1
ATOM 650 C CA . GLU A 1 85 ? -10.677 8.969 9.702 1.00 97.38 85 GLU A CA 1
ATOM 651 C C . GLU A 1 85 ? -11.779 7.926 9.932 1.00 97.38 85 GLU A C 1
ATOM 653 O O . GLU A 1 85 ? -12.658 8.101 10.782 1.00 97.38 85 GLU A O 1
ATOM 658 N N . ARG A 1 86 ? -11.783 6.861 9.126 1.00 96.19 86 ARG A N 1
ATOM 659 C CA . ARG A 1 86 ? -12.912 5.924 9.084 1.00 96.19 86 ARG A CA 1
ATOM 660 C C . ARG A 1 86 ? -12.765 4.757 10.039 1.00 96.19 86 ARG A C 1
ATOM 662 O O . ARG A 1 86 ? -13.783 4.209 10.447 1.00 96.19 86 ARG A O 1
ATOM 669 N N . ILE A 1 87 ? -11.533 4.363 10.344 1.00 96.94 87 ILE A N 1
ATOM 670 C CA . ILE A 1 87 ? -11.251 3.119 11.055 1.00 96.94 87 ILE A CA 1
ATOM 671 C C . ILE A 1 87 ? -10.333 3.401 12.242 1.00 96.94 87 ILE A C 1
ATOM 673 O O . ILE A 1 87 ? -10.779 3.297 13.378 1.00 96.94 87 ILE A O 1
ATOM 677 N N . TRP A 1 88 ? -9.079 3.799 12.008 1.00 97.81 88 TRP A N 1
ATOM 678 C CA . TRP A 1 88 ? -8.038 3.784 13.045 1.00 97.81 88 TRP A CA 1
ATOM 679 C C . TRP A 1 88 ? -8.394 4.635 14.273 1.00 97.81 88 TRP A C 1
ATOM 681 O O . TRP A 1 88 ? -8.313 4.154 15.400 1.00 97.81 88 TRP A O 1
ATOM 691 N N . SER A 1 89 ? -8.882 5.863 14.058 1.00 96.69 89 SER A N 1
ATOM 692 C CA . SER A 1 89 ? -9.295 6.778 15.139 1.00 96.69 89 SER A CA 1
ATOM 693 C C . SER A 1 89 ? -10.515 6.299 15.935 1.00 96.69 89 SER A C 1
ATOM 695 O O . SER A 1 89 ? -10.774 6.801 17.025 1.00 96.69 89 SER A O 1
ATOM 697 N N . ARG A 1 90 ? -11.265 5.320 15.414 1.00 95.50 90 ARG A N 1
ATOM 698 C CA . ARG A 1 90 ? -12.482 4.770 16.031 1.00 95.50 90 ARG A CA 1
ATOM 699 C C . ARG A 1 90 ? -12.239 3.459 16.773 1.00 95.50 90 ARG A C 1
ATOM 701 O O . ARG A 1 90 ? -13.100 3.025 17.525 1.00 95.50 90 ARG A O 1
ATOM 708 N N . LEU A 1 91 ? -11.069 2.847 16.593 1.00 96.25 91 LEU A N 1
ATOM 709 C CA . LEU A 1 91 ? -10.717 1.566 17.208 1.00 96.25 91 LEU A CA 1
ATOM 710 C C . LEU A 1 91 ? -10.125 1.704 18.615 1.00 96.25 91 LEU A C 1
ATOM 712 O O . LEU A 1 91 ? -9.682 0.712 19.178 1.00 96.25 91 LEU A O 1
ATOM 716 N N . GLY A 1 92 ? -10.057 2.910 19.189 1.00 94.88 92 GLY A N 1
ATOM 717 C CA . GLY A 1 92 ? -9.364 3.116 20.466 1.00 94.88 92 GLY A CA 1
ATOM 718 C C . GLY A 1 92 ? -7.898 2.670 20.410 1.00 94.88 92 GLY A C 1
ATOM 719 O O . GLY A 1 92 ? -7.396 2.089 21.374 1.00 94.88 92 GLY A O 1
ATOM 720 N N . ALA A 1 93 ? -7.250 2.870 19.256 1.00 97.19 93 ALA A N 1
ATOM 721 C CA . ALA A 1 93 ? -5.844 2.549 19.063 1.00 97.19 93 ALA A CA 1
ATOM 722 C C . ALA A 1 93 ? -4.970 3.367 20.028 1.00 97.19 93 ALA A C 1
ATOM 724 O O . ALA A 1 93 ? -5.207 4.555 20.241 1.00 97.19 93 ALA A O 1
ATOM 725 N N . GLU A 1 94 ? -3.963 2.722 20.613 1.00 97.25 94 GLU A N 1
ATOM 726 C CA . GLU A 1 94 ? -3.018 3.339 21.552 1.00 97.25 94 GLU A CA 1
ATOM 727 C C . GLU A 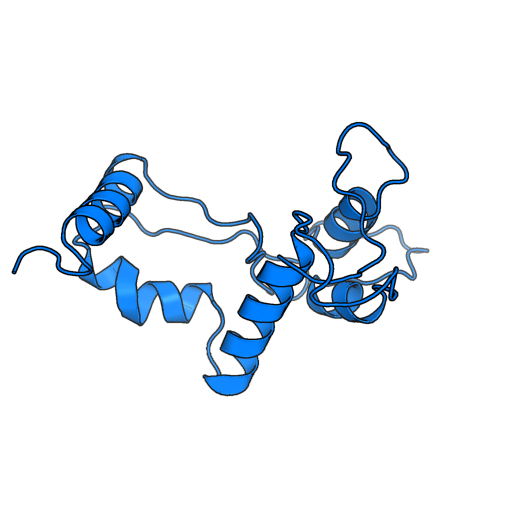1 94 ? -1.964 4.187 20.827 1.00 97.25 94 GLU A C 1
ATOM 729 O O . GLU A 1 94 ? -1.397 5.105 21.419 1.00 97.25 94 GLU A O 1
ATOM 734 N N . GLN A 1 95 ? -1.663 3.849 19.570 1.00 97.19 95 GLN A N 1
ATOM 735 C CA . GLN A 1 95 ? -0.601 4.463 18.779 1.00 97.19 95 GLN A CA 1
ATOM 736 C C . GLN A 1 95 ? -1.081 4.822 17.373 1.00 97.19 95 GLN A C 1
ATOM 738 O O . GLN A 1 95 ? -1.944 4.156 16.788 1.00 97.19 95 GLN A O 1
ATOM 743 N N . ASP A 1 96 ? -0.445 5.837 16.795 1.00 98.12 96 ASP A N 1
ATOM 744 C CA . ASP A 1 96 ? -0.594 6.140 15.378 1.00 98.12 96 ASP A CA 1
ATOM 745 C C . ASP A 1 96 ? -0.043 4.989 14.526 1.00 98.12 96 ASP A C 1
ATOM 747 O O . ASP A 1 96 ? 1.064 4.489 14.744 1.00 98.12 96 ASP A O 1
ATOM 751 N N . ALA A 1 97 ? -0.813 4.591 13.516 1.00 98.31 97 ALA A N 1
ATOM 752 C CA . ALA A 1 97 ? -0.302 3.808 12.403 1.00 98.31 97 ALA A CA 1
ATOM 753 C C . ALA A 1 97 ? 0.257 4.734 11.323 1.00 98.31 97 ALA A C 1
ATOM 755 O O . ALA A 1 97 ? -0.190 5.871 11.158 1.00 98.31 97 ALA A O 1
ATOM 756 N N . TYR A 1 98 ? 1.191 4.224 10.528 1.00 98.19 98 TYR A N 1
ATOM 757 C CA . TYR A 1 98 ? 1.733 4.971 9.399 1.00 98.19 98 TYR A CA 1
ATOM 758 C C . TYR A 1 98 ? 1.976 4.070 8.196 1.00 98.19 98 TYR A C 1
ATOM 760 O O . TYR A 1 98 ? 2.185 2.865 8.320 1.00 98.19 98 TYR A O 1
ATOM 768 N N . PHE A 1 99 ? 1.964 4.679 7.016 1.00 98.44 99 PHE A N 1
ATOM 769 C CA . PHE A 1 99 ? 2.401 4.033 5.788 1.00 98.44 99 PHE A CA 1
ATOM 770 C C . PHE A 1 99 ? 3.804 4.503 5.426 1.00 98.44 99 PHE A C 1
ATOM 772 O O . PHE A 1 99 ? 4.111 5.691 5.536 1.00 98.44 99 PHE A O 1
ATOM 779 N N . THR A 1 100 ? 4.635 3.596 4.921 1.00 98.06 100 THR A N 1
ATOM 780 C CA . THR A 1 100 ? 5.787 4.008 4.119 1.00 98.06 100 THR A CA 1
ATOM 781 C C . THR A 1 100 ? 5.304 4.708 2.848 1.00 98.06 100 THR A C 1
ATOM 783 O O . THR A 1 100 ? 4.235 4.400 2.312 1.00 98.06 100 THR A O 1
ATOM 786 N N . VAL A 1 101 ? 6.086 5.676 2.374 1.00 98.12 101 VAL A N 1
ATOM 787 C CA . VAL A 1 101 ? 5.753 6.483 1.196 1.00 98.12 101 VAL A CA 1
ATOM 788 C C . VAL A 1 101 ? 6.884 6.458 0.179 1.00 98.12 101 VAL A C 1
ATOM 790 O O . VAL A 1 101 ? 8.048 6.262 0.535 1.00 98.12 101 VAL A O 1
ATOM 793 N N . ASP A 1 102 ? 6.537 6.673 -1.087 1.00 97.44 102 ASP A N 1
ATOM 794 C CA . ASP A 1 102 ? 7.525 6.931 -2.132 1.00 97.44 102 ASP A CA 1
ATOM 795 C C . ASP A 1 102 ? 8.078 8.364 -2.091 1.00 97.44 102 ASP A C 1
ATOM 797 O O . ASP A 1 102 ? 7.709 9.183 -1.249 1.00 97.44 102 ASP A O 1
ATOM 801 N N . SER A 1 103 ? 8.967 8.687 -3.038 1.00 95.62 103 SER A N 1
ATOM 802 C CA . SER A 1 103 ? 9.619 10.003 -3.116 1.00 95.62 103 SER A CA 1
ATOM 803 C C . SER A 1 103 ? 8.666 11.180 -3.378 1.00 95.62 103 SER A C 1
ATOM 805 O O . SER A 1 103 ? 9.065 12.333 -3.238 1.00 95.62 103 SER A O 1
ATOM 807 N N . THR A 1 104 ? 7.416 10.898 -3.747 1.00 94.56 104 THR A N 1
ATOM 808 C CA . THR A 1 104 ? 6.359 11.892 -3.981 1.00 94.56 104 THR A CA 1
ATOM 809 C C . THR A 1 104 ? 5.336 11.953 -2.844 1.00 94.56 104 THR A C 1
ATOM 811 O O . THR A 1 104 ? 4.398 12.742 -2.912 1.00 94.56 104 THR A O 1
ATOM 814 N N . GLY A 1 105 ? 5.508 11.142 -1.794 1.00 96.00 105 GLY A N 1
ATOM 815 C CA . GLY A 1 105 ? 4.584 11.065 -0.664 1.00 96.00 105 GLY A CA 1
ATOM 816 C C . GLY A 1 105 ? 3.395 10.126 -0.885 1.00 96.00 105 GLY A C 1
ATOM 817 O O . GLY A 1 105 ? 2.458 10.147 -0.088 1.00 96.00 105 GLY A O 1
ATOM 818 N N . THR A 1 106 ? 3.401 9.297 -1.936 1.00 98.00 106 THR A N 1
ATOM 819 C CA . THR A 1 106 ? 2.329 8.316 -2.157 1.00 98.00 106 THR A CA 1
ATOM 820 C C . THR A 1 106 ? 2.485 7.154 -1.175 1.00 98.00 106 THR A C 1
ATOM 822 O O . THR A 1 106 ? 3.542 6.517 -1.178 1.00 98.00 106 THR A O 1
ATOM 825 N N . PRO A 1 107 ? 1.463 6.834 -0.358 1.00 98.19 107 PRO A N 1
ATOM 826 C CA . PRO A 1 107 ? 1.508 5.672 0.523 1.00 98.19 107 PRO A CA 1
ATOM 827 C C . PRO A 1 107 ? 1.618 4.361 -0.255 1.00 98.19 107 PRO A C 1
ATOM 829 O O . PRO A 1 107 ? 0.907 4.162 -1.241 1.00 98.19 107 PRO A O 1
ATOM 832 N N . PHE A 1 108 ? 2.444 3.439 0.235 1.00 98.44 108 PHE A N 1
ATOM 833 C CA . PHE A 1 108 ? 2.498 2.082 -0.296 1.00 98.44 108 PHE A CA 1
ATOM 834 C C . PHE A 1 108 ? 1.292 1.267 0.195 1.00 98.44 108 PHE A C 1
ATOM 836 O O . PHE A 1 108 ? 1.355 0.596 1.226 1.00 98.44 108 PHE A O 1
ATOM 843 N N . ALA A 1 109 ? 0.170 1.336 -0.519 1.00 98.19 109 ALA A N 1
ATOM 844 C CA . ALA A 1 109 ? -1.073 0.694 -0.093 1.00 98.19 109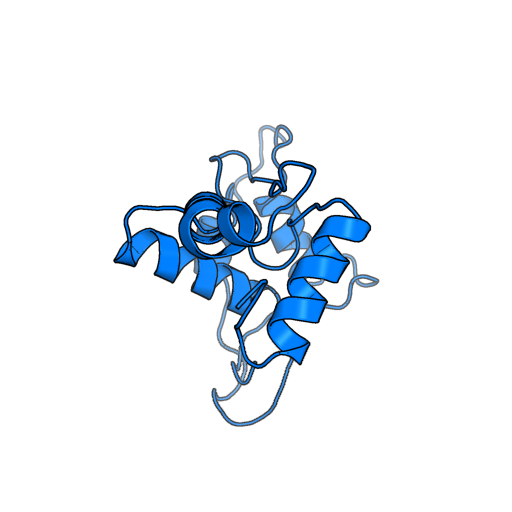 ALA A CA 1
ATOM 845 C C . ALA A 1 109 ? -0.970 -0.842 -0.066 1.00 98.19 109 ALA A C 1
ATOM 847 O O . ALA A 1 109 ? -1.579 -1.478 0.791 1.00 98.19 109 ALA A O 1
ATOM 848 N N . GLY A 1 110 ? -0.187 -1.435 -0.971 1.00 97.00 110 GLY A N 1
ATOM 849 C CA . GLY A 1 110 ? -0.016 -2.882 -1.083 1.00 97.00 110 GLY A CA 1
ATOM 850 C C . GLY A 1 110 ? 0.798 -3.555 0.026 1.00 97.00 110 GLY A C 1
ATOM 851 O O . GLY A 1 110 ? 0.753 -4.779 0.121 1.00 97.00 110 GLY A O 1
ATOM 852 N N . GLY A 1 111 ? 1.512 -2.805 0.873 1.00 96.25 111 GLY A N 1
ATOM 853 C CA . GLY A 1 111 ? 2.327 -3.418 1.933 1.00 96.25 111 GLY A CA 1
ATOM 854 C C . GLY A 1 111 ? 3.059 -2.474 2.889 1.00 96.25 111 GLY A C 1
ATOM 855 O O . GLY A 1 111 ? 3.907 -2.926 3.649 1.00 96.25 111 GLY A O 1
ATOM 856 N N . GLY A 1 112 ? 2.785 -1.169 2.858 1.00 97.44 112 GLY A N 1
ATOM 857 C CA . GLY A 1 112 ? 3.530 -0.174 3.633 1.00 97.44 112 GLY A CA 1
ATOM 858 C C . GLY A 1 112 ? 2.995 0.129 5.029 1.00 97.44 112 GLY A C 1
ATOM 859 O O . GLY A 1 112 ? 3.598 0.955 5.714 1.00 97.44 112 GLY A O 1
ATOM 860 N N . LEU A 1 113 ? 1.869 -0.460 5.440 1.00 98.50 113 LEU A N 1
ATOM 861 C CA . LEU A 1 113 ? 1.236 -0.167 6.727 1.00 98.50 113 LEU A CA 1
ATOM 862 C C . LEU A 1 113 ? 2.062 -0.727 7.894 1.00 98.50 113 LEU A C 1
ATOM 864 O O . LEU A 1 113 ? 2.370 -1.914 7.937 1.00 98.50 113 LEU A O 1
ATOM 868 N N . ASN A 1 114 ? 2.359 0.129 8.866 1.00 98.62 114 ASN A N 1
ATOM 869 C CA . ASN A 1 114 ? 3.006 -0.206 10.128 1.00 98.62 114 ASN A CA 1
ATOM 870 C C . ASN A 1 114 ? 2.064 0.131 11.285 1.00 98.62 114 ASN A C 1
ATOM 872 O O . ASN A 1 114 ? 1.442 1.196 11.296 1.00 98.62 114 ASN A O 1
ATOM 876 N N . THR A 1 115 ? 1.973 -0.768 12.265 1.00 98.38 115 THR A N 1
ATOM 877 C CA . THR A 1 115 ? 1.045 -0.655 13.398 1.00 98.38 115 THR A CA 1
ATOM 878 C C . THR A 1 115 ? 1.661 -1.203 14.681 1.00 98.38 115 THR A C 1
ATOM 880 O O . THR A 1 115 ? 2.503 -2.102 14.641 1.00 98.38 115 THR A O 1
ATOM 883 N N . GLY A 1 116 ? 1.157 -0.765 15.836 1.00 98.06 116 GLY A N 1
ATOM 884 C CA . GLY A 1 116 ? 1.343 -1.504 17.084 1.00 98.06 116 GLY A CA 1
ATOM 885 C C . GLY A 1 116 ? 0.617 -2.855 17.044 1.00 98.06 116 GLY A C 1
ATOM 886 O O . GLY A 1 116 ? -0.475 -2.963 16.487 1.00 98.06 116 GLY A O 1
ATOM 887 N N . LEU A 1 117 ? 1.195 -3.894 17.660 1.00 98.12 117 LEU A N 1
ATOM 888 C CA . LEU A 1 117 ? 0.607 -5.243 17.665 1.00 98.12 117 LEU A CA 1
ATOM 889 C C . LEU A 1 117 ? -0.794 -5.273 18.302 1.00 98.12 117 LEU A C 1
ATOM 891 O O . LEU A 1 117 ? -1.710 -5.881 17.754 1.00 98.12 117 LEU A O 1
ATOM 895 N N . ARG A 1 118 ? -0.972 -4.595 19.445 1.00 98.00 118 ARG A N 1
ATOM 896 C CA . ARG A 1 118 ? -2.277 -4.511 20.127 1.00 98.00 118 ARG A CA 1
ATOM 897 C C . ARG A 1 118 ? -3.317 -3.764 19.295 1.00 98.00 118 ARG A C 1
ATOM 899 O O . ARG A 1 118 ? -4.478 -4.151 19.286 1.00 98.00 118 ARG A O 1
ATOM 906 N N . ASP A 1 119 ? -2.902 -2.744 18.554 1.00 98.25 119 ASP A N 1
ATOM 907 C CA . ASP A 1 119 ? -3.814 -1.969 17.711 1.00 98.25 119 ASP A CA 1
ATOM 908 C C . ASP A 1 119 ? -4.245 -2.754 16.470 1.00 98.25 119 ASP A C 1
ATOM 910 O O . ASP A 1 119 ? -5.413 -2.715 16.086 1.00 98.25 119 ASP A O 1
ATOM 914 N N . LEU A 1 120 ? -3.352 -3.574 15.906 1.00 98.06 120 LEU A N 1
ATOM 915 C CA . LEU A 1 120 ? -3.738 -4.529 14.870 1.00 98.06 120 LEU A CA 1
ATOM 916 C C . LEU A 1 120 ? -4.710 -5.593 15.406 1.00 98.06 120 LEU A C 1
ATOM 918 O O . LEU A 1 120 ? -5.642 -5.976 14.703 1.00 98.06 120 LEU A O 1
ATOM 922 N N . ALA A 1 121 ? -4.547 -6.030 16.661 1.00 97.50 121 ALA A N 1
ATOM 923 C CA . ALA A 1 121 ? -5.500 -6.936 17.302 1.00 97.50 121 ALA A CA 1
ATOM 924 C C . ALA A 1 121 ? -6.887 -6.291 17.469 1.00 97.50 121 ALA A C 1
ATOM 926 O O . ALA A 1 121 ? -7.887 -6.962 17.240 1.00 97.50 121 ALA A O 1
ATOM 927 N N . ARG A 1 122 ? -6.970 -4.987 17.775 1.00 97.50 122 ARG A N 1
ATOM 928 C CA . ARG A 1 122 ? -8.246 -4.240 17.800 1.00 97.50 122 ARG A CA 1
ATOM 929 C C . ARG A 1 122 ? -8.914 -4.188 16.428 1.00 97.50 122 ARG A C 1
ATOM 931 O O . ARG A 1 122 ? -10.122 -4.377 16.334 1.00 97.50 122 ARG A O 1
ATOM 938 N N . PHE A 1 123 ? -8.138 -3.983 15.362 1.00 97.38 123 PHE A N 1
ATOM 939 C CA . PHE A 1 123 ? -8.654 -4.069 13.993 1.00 97.38 123 PHE A CA 1
ATOM 940 C C . PHE A 1 123 ? -9.192 -5.474 13.677 1.00 97.38 123 PHE A C 1
ATOM 942 O O . PHE A 1 123 ? -10.291 -5.604 13.143 1.00 97.38 123 PHE A O 1
ATOM 949 N N . GLY A 1 124 ? -8.457 -6.525 14.054 1.00 97.31 124 GLY A N 1
ATOM 950 C CA . GLY A 1 124 ? -8.915 -7.911 13.910 1.00 97.31 124 GLY A CA 1
ATOM 951 C C . GLY A 1 124 ? -10.178 -8.215 14.721 1.00 97.31 124 GLY A C 1
ATOM 952 O O . GLY A 1 124 ? -11.081 -8.881 14.225 1.00 97.31 124 GLY A O 1
ATOM 953 N N . GLU A 1 125 ? -10.278 -7.679 15.935 1.00 97.06 125 GLU A N 1
ATOM 954 C CA . GLU A 1 125 ? -11.448 -7.826 16.801 1.00 97.06 125 GLU A CA 1
ATOM 955 C C . GLU A 1 125 ? -12.680 -7.110 16.231 1.00 97.06 125 GLU A C 1
ATOM 957 O O . GLU A 1 125 ? -13.782 -7.651 16.276 1.00 97.06 125 GLU A O 1
ATOM 962 N N . MET A 1 126 ? -12.501 -5.937 15.620 1.00 97.69 126 MET A N 1
ATOM 963 C CA . MET A 1 126 ? -13.571 -5.260 14.884 1.00 97.69 126 MET A CA 1
ATOM 964 C C . MET A 1 126 ? -14.077 -6.105 13.707 1.00 97.69 126 MET A C 1
ATOM 966 O O . MET A 1 126 ? -15.285 -6.238 13.519 1.00 97.69 126 MET A O 1
ATOM 970 N N . LEU A 1 127 ? -13.176 -6.747 12.954 1.00 97.62 127 LEU A N 1
ATOM 971 C CA . LEU A 1 127 ? -13.575 -7.676 11.891 1.00 97.62 127 LEU A CA 1
ATOM 972 C C . LEU A 1 127 ? -14.305 -8.909 12.441 1.00 97.62 127 LEU A C 1
ATOM 974 O O . LEU A 1 127 ? -15.277 -9.354 11.838 1.00 97.62 127 LEU A O 1
ATOM 978 N N . ARG A 1 128 ? -13.862 -9.450 13.586 1.00 97.38 128 ARG A N 1
ATOM 979 C CA . ARG A 1 128 ? -14.511 -10.585 14.266 1.00 97.38 128 ARG A CA 1
ATOM 980 C C . ARG A 1 128 ? -15.939 -10.255 14.718 1.00 97.38 128 ARG A C 1
ATOM 982 O O . ARG A 1 128 ? -16.757 -11.163 14.820 1.00 97.38 128 ARG A O 1
ATOM 989 N N . ASN A 1 129 ? -16.221 -8.984 14.999 1.00 97.19 129 ASN A N 1
ATOM 990 C CA . ASN A 1 129 ? -17.532 -8.478 15.408 1.00 97.19 129 ASN A CA 1
ATOM 991 C C . ASN A 1 129 ? -18.270 -7.770 14.250 1.00 97.19 129 ASN A C 1
ATOM 993 O O . ASN A 1 129 ? -18.942 -6.762 14.466 1.00 97.19 129 ASN A O 1
ATOM 997 N N . ASP A 1 130 ? -18.116 -8.266 13.017 1.00 96.06 130 ASP A N 1
ATOM 998 C CA . ASP A 1 130 ? -18.851 -7.815 11.821 1.00 96.06 130 ASP A CA 1
ATOM 999 C C . ASP A 1 130 ? -18.774 -6.301 11.544 1.00 96.06 130 ASP A C 1
ATOM 1001 O O . ASP A 1 130 ? -19.706 -5.683 11.026 1.00 96.06 130 ASP A O 1
ATOM 1005 N N . GLY A 1 131 ? -17.641 -5.679 11.876 1.00 95.38 131 GLY A N 1
ATOM 1006 C CA . GLY A 1 131 ? -17.417 -4.252 11.655 1.00 95.38 131 GLY A CA 1
ATOM 1007 C C . GLY A 1 131 ? -17.734 -3.351 12.852 1.00 95.38 131 GLY A C 1
ATOM 1008 O O . GLY A 1 131 ? -17.483 -2.148 12.767 1.00 95.38 131 GLY A O 1
ATOM 1009 N N . SER A 1 132 ? -18.258 -3.892 13.957 1.00 93.69 132 SER A N 1
ATOM 1010 C CA . SER A 1 132 ? -18.497 -3.144 15.201 1.00 93.69 132 SER A CA 1
ATOM 1011 C C . SER A 1 132 ? -17.281 -3.191 16.123 1.00 93.69 132 SER A C 1
ATOM 1013 O O . SER A 1 132 ? -16.539 -4.172 16.187 1.00 93.69 132 SER A O 1
ATOM 1015 N N . PHE A 1 133 ? -17.080 -2.108 16.867 1.00 89.94 133 PHE A N 1
ATOM 1016 C CA . PHE A 1 133 ? -16.080 -2.026 17.915 1.00 89.94 133 PHE A CA 1
ATOM 1017 C C . PHE A 1 133 ? -16.612 -1.149 19.047 1.00 89.94 133 PHE A C 1
ATOM 1019 O O . PHE A 1 133 ? -16.988 -0.004 18.811 1.00 89.94 133 PHE A O 1
ATOM 1026 N N . ASN A 1 134 ? -16.603 -1.677 20.276 1.00 80.31 134 ASN A N 1
ATOM 1027 C CA . ASN A 1 134 ? -17.143 -1.026 21.478 1.00 80.31 134 ASN A CA 1
ATOM 1028 C C . ASN A 1 134 ? -18.645 -0.660 21.423 1.00 80.31 134 ASN A C 1
ATOM 1030 O O . ASN A 1 134 ? -19.063 0.282 22.098 1.00 80.31 134 ASN A O 1
ATOM 1034 N N . GLY A 1 135 ? -19.453 -1.438 20.692 1.00 66.06 135 GLY A N 1
ATOM 1035 C CA . GLY A 1 135 ? -20.899 -1.221 20.514 1.00 66.06 135 GLY A CA 1
ATOM 1036 C C . GLY A 1 135 ? -21.221 -0.442 19.249 1.00 66.06 135 GLY A C 1
ATOM 1037 O O . GLY A 1 135 ? -22.242 0.276 19.273 1.00 66.06 135 GLY A O 1
#